Protein AF-A0A832I388-F1 (afdb_monomer_lite)

Foldseek 3Di:
DPDPVVVVVCVVCCLLVCALVNLLVVLLVCLQVLVLVSSLVSLVSSLVRCVVVVVVLSNLLSVLLNLVSCLVNCVPVVCNVVSLVVNLVSLVPHQWHFDSDPVRDIDGSVVVSVVSVVVVVVVVVVVD

Structure (mmCIF, N/CA/C/O backbone):
data_AF-A0A832I388-F1
#
_entry.id   AF-A0A832I388-F1
#
loop_
_atom_site.group_PDB
_atom_site.id
_atom_site.type_symbol
_atom_site.label_atom_id
_atom_site.label_alt_id
_atom_site.label_comp_id
_atom_site.label_asym_id
_atom_site.label_entity_id
_atom_site.label_seq_id
_atom_site.pdbx_PDB_ins_code
_atom_site.Cartn_x
_atom_site.Cartn_y
_atom_site.Cartn_z
_atom_site.occupancy
_atom_site.B_iso_or_equiv
_atom_site.auth_seq_id
_atom_site.auth_comp_id
_atom_site.auth_asym_id
_atom_site.auth_atom_id
_atom_site.pdbx_PDB_model_num
ATOM 1 N N . MET A 1 1 ? -29.468 -31.218 -3.318 1.00 46.25 1 MET A N 1
ATOM 2 C CA . MET A 1 1 ? -28.722 -30.443 -4.329 1.00 46.25 1 MET A CA 1
ATOM 3 C C . MET A 1 1 ? -28.674 -29.018 -3.819 1.00 46.25 1 MET A C 1
ATOM 5 O O . MET A 1 1 ? -29.722 -28.410 -3.702 1.00 46.25 1 MET A O 1
ATOM 9 N N . LEU A 1 2 ? -27.515 -28.552 -3.351 1.00 54.34 2 LEU A N 1
ATOM 10 C CA . LEU A 1 2 ? -27.351 -27.160 -2.925 1.00 54.34 2 LEU A CA 1
ATOM 11 C C . LEU A 1 2 ? -27.195 -26.323 -4.194 1.00 54.34 2 LEU A C 1
ATOM 13 O O . LEU A 1 2 ? -26.234 -26.507 -4.939 1.00 54.34 2 LEU A O 1
ATOM 17 N N . ASP A 1 3 ? -28.195 -25.493 -4.468 1.00 55.50 3 ASP A N 1
ATOM 18 C CA . ASP A 1 3 ? -28.338 -24.781 -5.730 1.00 55.50 3 ASP A CA 1
ATOM 19 C C . ASP A 1 3 ? -27.158 -23.843 -6.006 1.00 55.50 3 ASP A C 1
ATOM 21 O O . ASP A 1 3 ? -26.751 -23.030 -5.172 1.00 55.50 3 ASP A O 1
ATOM 25 N N . SER A 1 4 ? -26.636 -23.941 -7.230 1.00 63.97 4 SER A N 1
ATOM 26 C CA . SER A 1 4 ? -25.503 -23.168 -7.760 1.00 63.97 4 SER A CA 1
ATOM 27 C C . SER A 1 4 ? -25.695 -21.639 -7.640 1.00 63.97 4 SER A C 1
ATOM 29 O O . SER A 1 4 ? -24.740 -20.859 -7.558 1.00 63.97 4 SER A O 1
ATOM 31 N N . THR A 1 5 ? -26.946 -21.196 -7.527 1.00 65.69 5 THR A N 1
ATOM 32 C CA . THR A 1 5 ? -27.349 -19.810 -7.269 1.00 65.69 5 THR A CA 1
ATOM 33 C C . THR A 1 5 ? -27.003 -19.336 -5.860 1.00 65.69 5 THR A C 1
ATOM 35 O O . THR A 1 5 ? -26.515 -18.215 -5.718 1.00 65.69 5 THR A O 1
ATOM 38 N N . TRP A 1 6 ? -27.152 -20.175 -4.830 1.00 58.44 6 TRP A N 1
ATOM 39 C CA . TRP A 1 6 ? -26.725 -19.839 -3.467 1.00 58.44 6 TRP A CA 1
ATOM 40 C C . TRP A 1 6 ? -25.208 -19.755 -3.363 1.00 58.44 6 TRP A C 1
ATOM 42 O O . TRP A 1 6 ? -24.709 -18.856 -2.695 1.00 58.44 6 TRP A O 1
ATOM 52 N N . THR A 1 7 ? -24.461 -20.602 -4.079 1.00 60.66 7 THR A N 1
ATOM 53 C CA . THR A 1 7 ? -22.997 -20.474 -4.154 1.00 60.66 7 THR A CA 1
ATOM 54 C C . THR A 1 7 ? -22.550 -19.202 -4.872 1.00 60.66 7 THR A C 1
ATOM 56 O O . THR A 1 7 ? -21.578 -18.596 -4.437 1.00 60.66 7 THR A O 1
ATOM 59 N N . MET A 1 8 ? -23.259 -18.734 -5.908 1.00 56.34 8 MET A N 1
ATOM 60 C CA . MET A 1 8 ? -22.967 -17.444 -6.556 1.00 56.34 8 MET A CA 1
ATOM 61 C C . MET A 1 8 ? -23.343 -16.246 -5.679 1.00 56.34 8 MET A C 1
ATOM 63 O O . MET A 1 8 ? -22.595 -15.272 -5.626 1.00 56.34 8 MET A O 1
ATOM 67 N N . LEU A 1 9 ? -24.472 -16.314 -4.970 1.00 57.84 9 LEU A N 1
ATOM 68 C CA . LEU A 1 9 ? -24.879 -15.294 -4.003 1.00 57.84 9 LEU A CA 1
ATOM 69 C C . LEU A 1 9 ? -23.883 -15.223 -2.847 1.00 57.84 9 LEU A C 1
ATOM 71 O O . LEU A 1 9 ? -23.352 -14.155 -2.560 1.00 57.84 9 LEU A O 1
ATOM 75 N N . LEU A 1 10 ? -23.539 -16.361 -2.253 1.00 54.62 10 LEU A N 1
ATOM 76 C CA . LEU A 1 10 ? -22.505 -16.454 -1.234 1.00 54.62 10 LEU A CA 1
ATOM 77 C C . LEU A 1 10 ? -21.164 -15.970 -1.785 1.00 54.62 10 LEU A C 1
ATOM 79 O O . LEU A 1 10 ? -20.579 -15.094 -1.177 1.00 54.62 10 LEU A O 1
ATOM 83 N N . ALA A 1 11 ? -20.710 -16.379 -2.970 1.00 55.06 11 ALA A N 1
ATOM 84 C CA . ALA A 1 11 ? -19.481 -15.853 -3.581 1.00 55.06 11 ALA A CA 1
ATOM 85 C C . ALA A 1 11 ? -19.525 -14.338 -3.872 1.00 55.06 11 ALA A C 1
ATOM 87 O O . ALA A 1 11 ? -18.474 -13.704 -3.981 1.00 55.06 11 ALA A O 1
ATOM 88 N N . ARG A 1 12 ? -20.721 -13.744 -3.965 1.00 54.38 12 ARG A N 1
ATOM 89 C CA . ARG A 1 12 ? -20.950 -12.299 -4.108 1.00 54.38 12 ARG A CA 1
ATOM 90 C C . ARG A 1 12 ? -21.030 -11.565 -2.765 1.00 54.38 12 ARG A C 1
ATOM 92 O O . ARG A 1 12 ? -20.692 -10.386 -2.716 1.00 54.38 12 ARG A O 1
ATOM 99 N N . PHE A 1 13 ? -21.380 -12.262 -1.682 1.00 51.66 13 PHE A N 1
ATOM 100 C CA . PHE A 1 13 ? -21.411 -11.752 -0.304 1.00 51.66 13 PHE A CA 1
ATOM 101 C C . PHE A 1 13 ? -20.137 -12.075 0.511 1.00 51.66 13 PHE A C 1
ATOM 103 O O . PHE A 1 13 ? -19.756 -11.313 1.392 1.00 51.66 13 PHE A O 1
ATOM 110 N N . LEU A 1 14 ? -19.390 -13.124 0.167 1.00 48.91 14 LEU A N 1
ATOM 111 C CA . LEU A 1 14 ? -18.102 -13.510 0.751 1.00 48.91 14 LEU A CA 1
ATOM 112 C C . LEU A 1 14 ? -16.912 -12.578 0.438 1.00 48.91 14 LEU A C 1
ATOM 114 O O . LEU A 1 14 ? -15.955 -12.606 1.214 1.00 48.91 14 LEU A O 1
ATOM 118 N N . PRO A 1 15 ? -16.918 -11.679 -0.573 1.00 50.31 15 PRO A N 1
ATOM 119 C CA . PRO A 1 15 ? -15.928 -10.610 -0.646 1.00 50.31 15 PRO A CA 1
ATOM 120 C C . PRO A 1 15 ? -16.039 -9.659 0.550 1.00 50.31 15 PRO A C 1
ATOM 122 O O . PRO A 1 15 ? -15.052 -9.014 0.879 1.00 50.31 15 PRO A O 1
ATOM 125 N N . ALA A 1 16 ? -17.207 -9.590 1.205 1.00 49.38 16 ALA A N 1
ATOM 126 C CA . ALA A 1 16 ? -17.428 -8.793 2.409 1.00 49.38 16 ALA A CA 1
ATOM 127 C C . ALA A 1 16 ? -16.863 -9.448 3.687 1.00 49.38 16 ALA A C 1
ATOM 129 O O . ALA A 1 16 ? -16.726 -8.762 4.703 1.00 49.38 16 ALA A O 1
ATOM 130 N N . LEU A 1 17 ? -16.526 -10.747 3.632 1.00 51.75 17 LEU A N 1
ATOM 131 C CA . LEU A 1 17 ? -15.815 -11.487 4.686 1.00 51.75 17 LEU A CA 1
ATOM 132 C C . LEU A 1 17 ? -14.299 -11.534 4.460 1.00 51.75 17 LEU A C 1
ATOM 134 O O . LEU A 1 17 ? -13.545 -11.719 5.414 1.00 51.75 17 LEU A O 1
ATOM 138 N N . ALA A 1 18 ? -13.827 -11.315 3.229 1.00 58.22 18 ALA A N 1
ATOM 139 C CA . ALA A 1 18 ? -12.426 -11.002 2.984 1.00 58.22 18 ALA A CA 1
ATOM 140 C C . ALA A 1 18 ? -12.157 -9.592 3.532 1.00 58.22 18 ALA A C 1
ATOM 142 O O . ALA A 1 18 ? -12.297 -8.597 2.826 1.00 58.22 18 ALA A O 1
ATOM 143 N N . GLY A 1 19 ? -11.856 -9.502 4.828 1.00 79.06 19 GLY A N 1
ATOM 144 C CA . GLY A 1 19 ? -11.664 -8.227 5.511 1.00 79.06 19 GLY A CA 1
ATOM 145 C C . GLY A 1 19 ? -10.658 -7.335 4.780 1.00 79.06 19 GLY A C 1
ATOM 146 O O . GLY A 1 19 ? -9.700 -7.826 4.172 1.00 79.06 19 GLY A O 1
ATOM 147 N N . GLY A 1 20 ? -10.856 -6.015 4.874 1.00 87.62 20 GLY A N 1
ATOM 148 C CA . GLY A 1 20 ? -9.966 -5.012 4.275 1.00 87.62 20 GLY A CA 1
ATOM 149 C C . GLY A 1 20 ? -8.466 -5.312 4.448 1.00 87.62 20 GLY A C 1
ATOM 150 O O . GLY A 1 20 ? -7.749 -5.260 3.450 1.00 87.62 20 GLY A O 1
ATOM 151 N N . PRO A 1 21 ? -7.986 -5.741 5.638 1.00 89.69 21 PRO A N 1
ATOM 152 C CA . PRO A 1 21 ? -6.577 -6.087 5.845 1.00 89.69 21 PRO A CA 1
ATOM 153 C C . PRO A 1 21 ? -6.071 -7.260 4.996 1.00 89.69 21 PRO A C 1
ATOM 155 O O . PRO A 1 21 ? -4.952 -7.211 4.488 1.00 89.69 21 PRO A O 1
ATOM 158 N N . GLY A 1 22 ? -6.882 -8.306 4.811 1.00 90.06 22 GLY A N 1
ATOM 159 C CA . GLY A 1 22 ? -6.496 -9.481 4.024 1.00 90.06 22 GLY A CA 1
ATOM 160 C C . GLY A 1 22 ? -6.372 -9.149 2.538 1.00 90.06 22 GLY A C 1
ATOM 161 O O . GLY A 1 22 ? -5.369 -9.479 1.905 1.00 90.06 22 GLY A O 1
ATOM 162 N N . LEU A 1 23 ? -7.355 -8.419 2.004 1.00 94.31 23 LEU A N 1
ATOM 163 C CA . LEU A 1 23 ? -7.333 -7.930 0.623 1.00 94.31 23 LEU A CA 1
ATOM 164 C C . LEU A 1 23 ? -6.182 -6.943 0.389 1.00 94.31 23 LEU A C 1
ATOM 166 O O . LEU A 1 23 ? -5.505 -7.020 -0.634 1.00 94.31 23 LEU A O 1
ATOM 170 N N . HIS A 1 24 ? -5.913 -6.059 1.352 1.00 94.06 24 HIS A N 1
ATOM 171 C CA . HIS A 1 24 ? -4.804 -5.108 1.284 1.00 94.06 24 HIS A CA 1
ATOM 172 C C . HIS A 1 24 ? -3.453 -5.834 1.263 1.00 94.06 24 HIS A C 1
ATOM 174 O O . HIS A 1 24 ? -2.621 -5.554 0.400 1.00 94.06 24 HIS A O 1
ATOM 180 N N . ARG A 1 25 ? -3.244 -6.830 2.132 1.00 92.62 25 ARG A N 1
ATOM 181 C CA . ARG A 1 25 ? -2.013 -7.638 2.124 1.00 92.62 25 ARG A CA 1
ATOM 182 C C . ARG A 1 25 ? -1.853 -8.420 0.817 1.00 92.62 25 ARG A C 1
ATOM 184 O O . ARG A 1 25 ? -0.758 -8.458 0.263 1.00 92.62 25 ARG A O 1
ATOM 191 N N . ALA A 1 26 ? -2.932 -9.001 0.293 1.00 93.88 26 ALA A N 1
ATOM 192 C CA . ALA A 1 26 ? -2.908 -9.686 -0.997 1.00 93.88 26 ALA A CA 1
ATOM 193 C C . ALA A 1 26 ? -2.546 -8.733 -2.151 1.00 93.88 26 ALA A C 1
ATOM 195 O O . ALA A 1 26 ? -1.757 -9.106 -3.019 1.00 93.88 26 ALA A O 1
ATOM 196 N N . ALA A 1 27 ? -3.057 -7.496 -2.131 1.00 94.50 27 ALA A N 1
ATOM 197 C CA . ALA A 1 27 ? -2.714 -6.468 -3.112 1.00 94.50 27 ALA A CA 1
ATOM 198 C C . ALA A 1 27 ? -1.216 -6.130 -3.084 1.00 94.50 27 ALA A C 1
ATOM 200 O O . ALA A 1 27 ? -0.579 -6.093 -4.134 1.00 94.50 27 ALA A O 1
ATOM 201 N N . LEU A 1 28 ? -0.632 -5.963 -1.891 1.00 93.75 28 LEU A N 1
ATOM 202 C CA . LEU A 1 28 ? 0.807 -5.722 -1.725 1.00 93.75 28 LEU A CA 1
ATOM 203 C C . LEU A 1 28 ? 1.656 -6.877 -2.270 1.00 93.75 28 LEU A C 1
ATOM 205 O O . LEU A 1 28 ? 2.637 -6.645 -2.970 1.00 93.75 28 LEU A O 1
ATOM 209 N N . ILE A 1 29 ? 1.248 -8.121 -2.015 1.00 94.00 29 ILE A N 1
ATOM 210 C CA . ILE A 1 29 ? 1.921 -9.315 -2.548 1.00 94.00 29 ILE A CA 1
ATOM 211 C C . ILE A 1 29 ? 1.794 -9.399 -4.077 1.00 94.00 29 ILE A C 1
ATOM 213 O O . ILE A 1 29 ? 2.732 -9.799 -4.767 1.00 94.00 29 ILE A O 1
ATOM 217 N N . ALA A 1 30 ? 0.632 -9.062 -4.640 1.00 93.50 30 ALA A N 1
ATOM 218 C CA . ALA A 1 30 ? 0.455 -9.012 -6.088 1.00 93.50 30 ALA A CA 1
ATOM 219 C C . ALA A 1 30 ? 1.344 -7.926 -6.715 1.00 93.50 30 ALA A C 1
ATOM 221 O O . ALA A 1 30 ? 2.036 -8.209 -7.694 1.00 93.50 30 ALA A O 1
ATOM 222 N N . ALA A 1 31 ? 1.400 -6.739 -6.103 1.00 91.44 31 ALA A N 1
ATOM 223 C CA . ALA A 1 31 ? 2.253 -5.635 -6.527 1.00 91.44 31 ALA A CA 1
ATOM 224 C C . ALA A 1 31 ? 3.745 -5.998 -6.451 1.00 91.44 31 ALA A C 1
ATOM 226 O O . ALA A 1 31 ? 4.477 -5.778 -7.410 1.00 91.44 31 ALA A O 1
ATOM 227 N N . SER A 1 32 ? 4.204 -6.638 -5.369 1.00 90.06 32 SER A N 1
ATOM 228 C CA . SER A 1 32 ? 5.608 -7.056 -5.237 1.00 90.06 32 SER A CA 1
ATOM 229 C C . SER A 1 32 ? 6.022 -8.122 -6.259 1.00 90.06 32 SER A C 1
ATOM 231 O O . SER A 1 32 ? 7.208 -8.303 -6.508 1.00 90.06 32 SER A O 1
ATOM 233 N N . ARG A 1 33 ? 5.056 -8.840 -6.848 1.00 92.38 33 ARG A N 1
ATOM 234 C CA . ARG A 1 33 ? 5.261 -9.819 -7.932 1.00 92.38 33 ARG A CA 1
ATOM 235 C C . ARG A 1 33 ? 5.065 -9.222 -9.331 1.00 92.38 33 ARG A C 1
ATOM 237 O O . ARG A 1 33 ? 5.016 -9.974 -10.297 1.00 92.38 33 ARG A O 1
ATOM 244 N N . GLY A 1 34 ? 4.872 -7.908 -9.449 1.00 90.75 34 GLY A N 1
ATOM 245 C CA . GLY A 1 34 ? 4.622 -7.236 -10.727 1.00 90.75 34 GLY A CA 1
ATOM 246 C C . GLY A 1 34 ? 3.245 -7.512 -11.345 1.00 90.75 34 GLY A C 1
ATOM 247 O O . GLY A 1 34 ? 3.006 -7.181 -12.502 1.00 90.75 34 GLY A O 1
ATOM 248 N N . ARG A 1 35 ? 2.304 -8.109 -10.600 1.00 91.94 35 ARG A N 1
ATOM 249 C CA . ARG A 1 35 ? 0.942 -8.409 -11.079 1.00 91.94 35 ARG A CA 1
ATOM 250 C C . ARG A 1 35 ? 0.028 -7.199 -10.873 1.00 91.94 35 ARG A C 1
ATOM 252 O O . ARG A 1 35 ? -0.900 -7.231 -10.067 1.00 91.94 35 ARG A O 1
ATOM 259 N N . TRP A 1 36 ? 0.305 -6.111 -11.587 1.00 89.44 36 TRP A N 1
ATOM 260 C CA . TRP A 1 36 ? -0.281 -4.786 -11.335 1.00 89.44 36 TRP A CA 1
ATOM 261 C C . TRP A 1 36 ? -1.803 -4.729 -11.488 1.00 89.44 36 TRP A C 1
ATOM 263 O O . TRP A 1 36 ? -2.486 -4.199 -10.616 1.00 89.44 36 TRP A O 1
ATOM 273 N N . GLY A 1 37 ? -2.352 -5.333 -12.548 1.00 89.94 37 GLY A N 1
ATOM 274 C CA . GLY A 1 37 ? -3.803 -5.359 -12.765 1.00 89.94 37 GLY A CA 1
ATOM 275 C C . GLY A 1 37 ? -4.562 -6.150 -11.691 1.00 89.94 37 GLY A C 1
ATOM 276 O O . GLY A 1 37 ? -5.679 -5.794 -11.325 1.00 89.94 37 GLY A O 1
ATOM 277 N N . GLU A 1 38 ? -3.951 -7.205 -11.146 1.00 92.69 38 GLU A N 1
ATOM 278 C CA . GLU A 1 38 ? -4.501 -7.947 -10.004 1.00 92.69 38 GLU A CA 1
ATOM 279 C C . GLU A 1 38 ? -4.401 -7.120 -8.718 1.00 92.69 38 GLU A C 1
ATOM 281 O O . GLU A 1 38 ? -5.372 -7.031 -7.966 1.00 92.69 38 GLU A O 1
ATOM 286 N N . ALA A 1 39 ? -3.254 -6.472 -8.493 1.00 93.88 39 ALA A N 1
ATOM 287 C CA . ALA A 1 39 ? -3.027 -5.617 -7.336 1.00 93.88 39 ALA A CA 1
ATOM 288 C C . ALA A 1 39 ? -4.043 -4.469 -7.261 1.00 93.88 39 ALA A C 1
ATOM 290 O O . ALA A 1 39 ? -4.627 -4.253 -6.203 1.00 93.88 39 ALA A O 1
ATOM 291 N N . ASP A 1 40 ? -4.312 -3.781 -8.373 1.00 92.81 40 ASP A N 1
ATOM 292 C CA . ASP A 1 40 ? -5.250 -2.654 -8.410 1.00 92.81 40 ASP A CA 1
ATOM 293 C C . ASP A 1 40 ? -6.689 -3.085 -8.075 1.00 92.81 40 ASP A C 1
ATOM 295 O O . ASP A 1 40 ? -7.346 -2.499 -7.211 1.00 92.81 40 ASP A O 1
ATOM 299 N N . ARG A 1 41 ? -7.146 -4.211 -8.643 1.00 94.62 41 ARG A N 1
ATOM 300 C CA . ARG A 1 41 ? -8.453 -4.800 -8.298 1.00 94.62 41 ARG A CA 1
ATOM 301 C C . ARG A 1 41 ? -8.544 -5.165 -6.815 1.00 94.62 41 ARG A C 1
ATOM 303 O O . ARG A 1 41 ? -9.590 -4.966 -6.194 1.00 94.62 41 ARG A O 1
ATOM 310 N N . LEU A 1 42 ? -7.476 -5.717 -6.238 1.00 95.31 42 LEU A N 1
ATOM 311 C CA . LEU A 1 42 ? -7.427 -6.060 -4.814 1.00 95.31 42 LEU A CA 1
ATOM 312 C C . LEU A 1 42 ? -7.410 -4.806 -3.927 1.00 95.31 42 LEU A C 1
ATOM 314 O O . LEU A 1 42 ? -8.112 -4.783 -2.913 1.00 95.31 42 LEU A O 1
ATOM 318 N N . PHE A 1 43 ? -6.690 -3.751 -4.325 1.00 95.12 43 PHE A N 1
ATOM 319 C CA . PHE A 1 43 ? -6.695 -2.461 -3.634 1.00 95.12 43 PHE A CA 1
ATOM 320 C C . PHE A 1 43 ? -8.090 -1.834 -3.607 1.00 95.12 43 PHE A C 1
ATOM 322 O O . PHE A 1 43 ? -8.535 -1.419 -2.538 1.00 95.12 43 PHE A O 1
ATOM 329 N N . GLU A 1 44 ? -8.825 -1.817 -4.721 1.00 95.88 44 GLU A N 1
ATOM 330 C CA . GLU A 1 44 ? -10.181 -1.249 -4.730 1.00 95.88 44 GLU A CA 1
ATOM 331 C C . GLU A 1 44 ? -11.167 -2.052 -3.877 1.00 95.88 44 GLU A C 1
ATOM 333 O O . GLU A 1 44 ? -11.988 -1.471 -3.158 1.00 95.88 44 GLU A O 1
ATOM 338 N N . ARG A 1 45 ? -11.056 -3.387 -3.874 1.00 94.56 45 ARG A N 1
ATOM 339 C CA . ARG A 1 45 ? -11.869 -4.237 -2.989 1.00 94.56 45 ARG A CA 1
ATOM 340 C C . ARG A 1 45 ? -11.561 -3.970 -1.515 1.00 94.56 45 ARG A C 1
ATOM 342 O O . ARG A 1 45 ? -12.485 -3.816 -0.718 1.00 94.56 45 ARG A O 1
ATOM 349 N N . ALA A 1 46 ? -10.283 -3.861 -1.153 1.00 94.19 46 ALA A N 1
ATOM 350 C CA . ALA A 1 46 ? -9.872 -3.506 0.203 1.00 94.19 46 ALA A CA 1
ATOM 351 C C . ALA A 1 46 ? -10.331 -2.089 0.595 1.00 94.19 46 ALA A C 1
ATOM 353 O O . ALA A 1 46 ? -10.802 -1.882 1.712 1.00 94.19 46 ALA A O 1
ATOM 354 N N . ALA A 1 47 ? -10.275 -1.125 -0.327 1.00 95.38 47 ALA A N 1
ATOM 355 C CA . ALA A 1 47 ? -10.764 0.231 -0.100 1.00 95.38 47 ALA A CA 1
ATOM 356 C C . ALA A 1 47 ? -12.280 0.268 0.138 1.00 95.38 47 ALA A C 1
ATOM 358 O O . ALA A 1 47 ? -12.753 1.005 1.002 1.00 95.38 47 ALA A O 1
ATOM 359 N N . ALA A 1 48 ? -13.054 -0.526 -0.608 1.00 93.81 48 ALA A N 1
ATOM 360 C CA . ALA A 1 48 ? -14.487 -0.682 -0.374 1.00 93.81 48 ALA A CA 1
ATOM 361 C C . ALA A 1 48 ? -14.775 -1.258 1.023 1.00 93.81 48 ALA A C 1
ATOM 363 O O . ALA A 1 48 ? -15.614 -0.707 1.735 1.00 93.81 48 ALA A O 1
ATOM 364 N N . ALA A 1 49 ? -14.030 -2.285 1.446 1.00 91.31 49 ALA A N 1
ATOM 365 C CA . ALA A 1 49 ? -14.153 -2.857 2.785 1.00 91.31 49 ALA A CA 1
ATOM 366 C C . ALA A 1 49 ? -13.806 -1.837 3.885 1.00 91.31 49 ALA A C 1
ATOM 368 O O . ALA A 1 49 ? -14.596 -1.639 4.802 1.00 91.31 49 ALA A O 1
ATOM 369 N N . TYR A 1 50 ? -12.688 -1.109 3.767 1.00 92.75 50 TYR A N 1
ATOM 370 C CA . TYR A 1 50 ? -12.328 -0.081 4.750 1.00 92.75 50 TYR A CA 1
ATOM 371 C C . TYR A 1 50 ? -13.323 1.079 4.812 1.00 92.75 50 TYR A C 1
ATOM 373 O O . TYR A 1 50 ? -13.549 1.603 5.898 1.00 92.75 50 TYR A O 1
ATOM 381 N N . ARG A 1 51 ? -13.937 1.476 3.687 1.00 93.88 51 ARG A N 1
ATOM 382 C CA . ARG A 1 51 ? -15.010 2.486 3.686 1.00 93.88 51 ARG A CA 1
ATOM 383 C C . ARG A 1 51 ? -16.255 1.987 4.409 1.00 93.88 51 ARG A C 1
ATOM 385 O O . ARG A 1 51 ? -16.781 2.711 5.245 1.00 93.88 51 ARG A O 1
ATOM 392 N N . ARG A 1 52 ? -16.695 0.760 4.113 1.00 90.25 52 ARG A N 1
ATOM 393 C CA . ARG A 1 52 ? -17.831 0.123 4.796 1.00 90.25 52 ARG A CA 1
ATOM 394 C C . ARG A 1 52 ? -17.595 0.042 6.306 1.00 90.25 52 ARG A C 1
ATOM 396 O O . ARG A 1 52 ? -18.495 0.339 7.077 1.00 90.25 52 ARG A O 1
ATOM 403 N N . ASP A 1 53 ? -16.374 -0.304 6.703 1.00 90.19 53 ASP A N 1
ATOM 404 C CA . ASP A 1 53 ? -15.987 -0.503 8.104 1.00 90.19 53 ASP A CA 1
ATOM 405 C C . ASP A 1 53 ? -15.491 0.795 8.779 1.00 90.19 53 ASP A C 1
ATOM 407 O O . ASP A 1 53 ? -14.951 0.744 9.883 1.00 90.19 53 ASP A O 1
ATOM 411 N N . LEU A 1 54 ? -15.613 1.951 8.107 1.00 90.75 54 LEU A N 1
ATOM 412 C CA . LEU A 1 54 ? -15.174 3.278 8.572 1.00 90.75 54 LEU A CA 1
ATOM 413 C C . LEU A 1 54 ? -13.714 3.329 9.071 1.00 90.75 54 LEU A C 1
ATOM 415 O O . LEU A 1 54 ? -13.344 4.121 9.938 1.00 90.75 54 LEU A O 1
ATOM 419 N N . ARG A 1 55 ? -12.835 2.506 8.490 1.00 91.94 55 ARG A N 1
ATOM 420 C CA . ARG A 1 55 ? -11.413 2.414 8.851 1.00 91.94 55 ARG A CA 1
ATOM 421 C C . ARG A 1 55 ? -10.576 3.440 8.089 1.00 91.94 55 ARG A C 1
ATOM 423 O O . ARG A 1 55 ? -9.833 3.093 7.171 1.00 91.94 55 ARG A O 1
ATOM 430 N N . VAL A 1 56 ? -10.693 4.706 8.485 1.00 92.44 56 VAL A N 1
ATOM 431 C CA . VAL A 1 56 ? -10.084 5.860 7.794 1.00 92.44 56 VAL A CA 1
ATOM 432 C C . VAL A 1 56 ? -8.562 5.743 7.665 1.00 92.44 56 VAL A C 1
ATOM 434 O O . VAL A 1 56 ? -8.030 5.888 6.566 1.00 92.44 56 VAL A O 1
ATOM 437 N N . GLU A 1 57 ? -7.854 5.425 8.750 1.00 92.06 57 GLU A N 1
ATOM 438 C CA . GLU A 1 57 ? -6.387 5.299 8.725 1.00 92.06 57 GLU A CA 1
ATOM 439 C C . GLU A 1 57 ? -5.921 4.165 7.805 1.00 92.06 57 GLU A C 1
ATOM 441 O O . GLU A 1 57 ? -5.001 4.331 7.005 1.00 92.06 57 GLU A O 1
ATOM 446 N N . ALA A 1 58 ? -6.603 3.019 7.860 1.00 91.31 58 ALA A N 1
ATOM 447 C CA . ALA A 1 58 ? -6.279 1.873 7.019 1.00 91.31 58 ALA A CA 1
ATOM 448 C C . ALA A 1 58 ? -6.515 2.185 5.532 1.00 91.31 58 ALA A C 1
ATOM 450 O O . ALA A 1 58 ? -5.699 1.827 4.680 1.00 91.31 58 ALA A O 1
ATOM 451 N N . LEU A 1 59 ? -7.589 2.919 5.224 1.00 94.75 59 LEU A N 1
ATOM 452 C CA . LEU A 1 59 ? -7.858 3.419 3.881 1.00 94.75 59 LEU A CA 1
ATOM 453 C C . LEU A 1 59 ? -6.782 4.408 3.411 1.00 94.75 59 LEU A C 1
ATOM 455 O O . LEU A 1 59 ? -6.338 4.312 2.267 1.00 94.75 59 LEU A O 1
ATOM 459 N N . ALA A 1 60 ? -6.328 5.323 4.270 1.00 94.19 60 ALA A N 1
ATOM 460 C CA . ALA A 1 60 ? -5.264 6.271 3.939 1.00 94.19 60 ALA A CA 1
ATOM 461 C C . ALA A 1 60 ? -3.940 5.550 3.622 1.00 94.19 60 ALA A C 1
ATOM 463 O O . ALA A 1 60 ? -3.338 5.792 2.571 1.00 94.19 60 ALA A O 1
ATOM 464 N N . CYS A 1 61 ? -3.543 4.588 4.461 1.00 94.6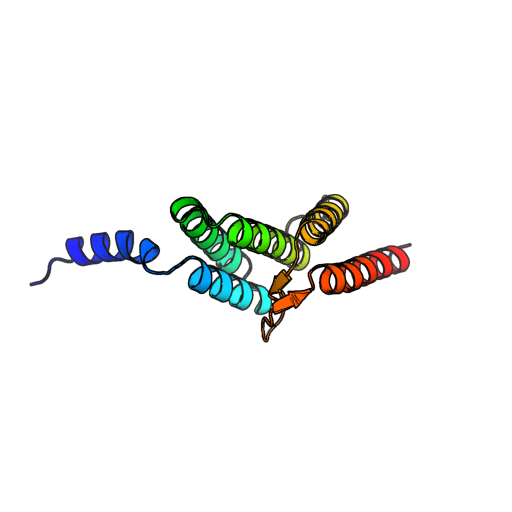9 61 CYS A N 1
ATOM 465 C CA . CYS A 1 61 ? -2.388 3.723 4.217 1.00 94.69 61 CYS A CA 1
ATOM 466 C C . CYS A 1 61 ? -2.519 2.944 2.903 1.00 94.69 61 CYS A C 1
ATOM 468 O O . CYS A 1 61 ? -1.572 2.863 2.123 1.00 94.69 61 CYS A O 1
ATOM 470 N N . LEU A 1 62 ? -3.689 2.365 2.627 1.00 96.12 62 LEU A N 1
ATOM 471 C CA . LEU A 1 62 ? -3.943 1.652 1.376 1.00 96.12 62 LEU A CA 1
ATOM 472 C C . LEU A 1 62 ? -3.763 2.557 0.158 1.00 96.12 62 LEU A C 1
ATOM 474 O O . LEU A 1 62 ? -3.118 2.175 -0.815 1.00 96.12 62 LEU A O 1
ATOM 478 N N . ARG A 1 63 ? -4.308 3.770 0.215 1.00 95.44 63 ARG A N 1
ATOM 479 C CA . ARG A 1 63 ? -4.255 4.722 -0.894 1.00 95.44 63 ARG A CA 1
ATOM 480 C C . ARG A 1 63 ? -2.836 5.242 -1.145 1.00 95.44 63 ARG A C 1
ATOM 482 O O . ARG A 1 63 ? -2.515 5.562 -2.287 1.00 95.44 63 ARG A O 1
ATOM 489 N N . ALA A 1 64 ? -1.976 5.293 -0.129 1.00 94.62 64 ALA A N 1
ATOM 490 C CA . ALA A 1 64 ? -0.545 5.527 -0.320 1.00 94.62 64 ALA A CA 1
ATOM 491 C C . ALA A 1 64 ? 0.122 4.351 -1.063 1.00 94.62 64 ALA A C 1
ATOM 493 O O . ALA A 1 64 ? 0.807 4.567 -2.060 1.00 94.62 64 ALA A O 1
ATOM 494 N N . HIS A 1 65 ? -0.149 3.106 -0.655 1.00 95.12 65 HIS A N 1
ATOM 495 C CA . HIS A 1 65 ? 0.392 1.912 -1.318 1.00 95.12 65 HIS A CA 1
ATOM 496 C C . HIS A 1 65 ? -0.026 1.777 -2.782 1.00 95.12 65 HIS A C 1
ATOM 498 O O . HIS A 1 65 ? 0.799 1.433 -3.624 1.00 95.12 65 HIS A O 1
ATOM 504 N N . GLN A 1 66 ? -1.290 2.060 -3.095 1.00 93.62 66 GLN A N 1
ATOM 505 C CA . GLN A 1 66 ? -1.795 1.969 -4.463 1.00 93.62 66 GLN A CA 1
ATOM 506 C C . GLN A 1 66 ? -1.084 2.963 -5.395 1.00 93.62 66 GLN A C 1
ATOM 508 O O . GLN A 1 66 ? -0.738 2.609 -6.519 1.00 93.62 66 GLN A O 1
ATOM 513 N N . LEU A 1 67 ? -0.785 4.177 -4.915 1.00 91.56 67 LEU A N 1
ATOM 514 C CA . LEU A 1 67 ? 0.013 5.145 -5.674 1.00 91.56 67 LEU A CA 1
ATOM 515 C C . LEU A 1 67 ? 1.456 4.674 -5.879 1.00 91.56 67 LEU A C 1
ATOM 517 O O . LEU A 1 67 ? 1.966 4.751 -6.994 1.00 91.56 67 LEU A O 1
ATOM 521 N N . MET A 1 68 ? 2.098 4.151 -4.830 1.00 91.19 68 MET A N 1
ATOM 522 C CA . MET A 1 68 ? 3.456 3.606 -4.938 1.00 91.19 68 MET A CA 1
ATOM 523 C C . MET A 1 68 ? 3.522 2.452 -5.944 1.00 91.19 68 MET A C 1
ATOM 525 O O . MET A 1 68 ? 4.456 2.383 -6.739 1.00 91.19 68 MET A O 1
ATOM 529 N N . ALA A 1 69 ? 2.532 1.556 -5.929 1.00 90.56 69 ALA A N 1
ATOM 530 C CA . ALA A 1 69 ? 2.434 0.459 -6.886 1.00 90.56 69 ALA A CA 1
ATOM 531 C C . ALA A 1 69 ? 2.220 0.972 -8.320 1.00 90.56 69 ALA A C 1
ATOM 533 O O . ALA A 1 69 ? 2.860 0.476 -9.243 1.00 90.56 69 ALA A O 1
ATOM 534 N N . GLY A 1 70 ? 1.380 1.998 -8.502 1.00 87.56 70 GLY A N 1
ATOM 535 C CA . GLY A 1 70 ? 1.157 2.638 -9.801 1.00 87.56 70 GL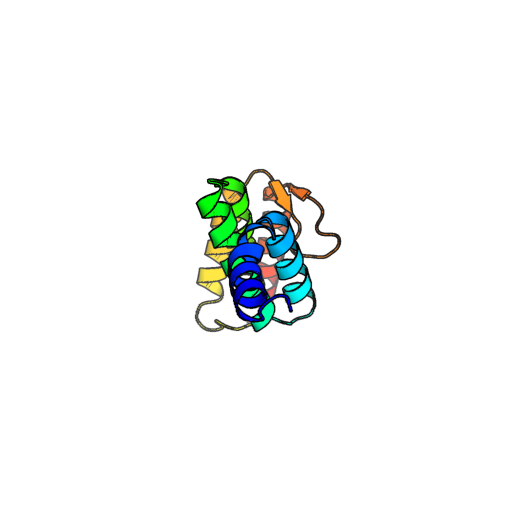Y A CA 1
ATOM 536 C C . GLY A 1 70 ? 2.431 3.236 -10.405 1.00 87.56 70 GLY A C 1
ATOM 537 O O . GLY A 1 70 ? 2.699 3.016 -11.584 1.00 87.56 70 GLY A O 1
ATOM 538 N N . LEU A 1 71 ? 3.245 3.911 -9.586 1.00 86.94 71 LEU A N 1
ATOM 539 C CA . LEU A 1 71 ? 4.553 4.438 -9.995 1.00 86.94 71 LEU A CA 1
ATOM 540 C C . LEU A 1 71 ? 5.537 3.323 -10.369 1.00 86.94 71 LEU A C 1
ATOM 542 O O . LEU A 1 71 ? 6.208 3.409 -11.388 1.00 86.94 71 LEU A O 1
ATOM 546 N N . ARG A 1 72 ? 5.585 2.232 -9.593 1.00 85.06 72 ARG A N 1
ATOM 547 C CA . ARG A 1 72 ? 6.447 1.073 -9.899 1.00 85.06 72 ARG A CA 1
ATOM 548 C C . ARG A 1 72 ? 6.040 0.338 -11.181 1.00 85.06 72 ARG A C 1
ATOM 550 O O . ARG A 1 72 ? 6.896 -0.241 -11.838 1.00 85.06 72 ARG A O 1
ATOM 557 N N . CYS A 1 73 ? 4.755 0.352 -11.530 1.00 82.81 73 CYS A N 1
ATOM 558 C CA . C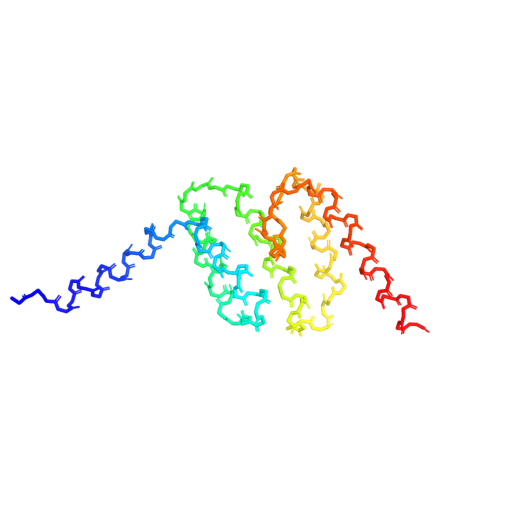YS A 1 73 ? 4.241 -0.225 -12.773 1.00 82.81 73 CYS A CA 1
ATOM 559 C C . CYS A 1 73 ? 4.614 0.605 -14.016 1.00 82.81 73 CYS A C 1
ATOM 561 O O . CYS A 1 73 ? 4.507 0.093 -15.128 1.00 82.81 73 CYS A O 1
ATOM 563 N N . GLY A 1 74 ? 4.976 1.886 -13.860 1.00 74.38 74 GLY A N 1
ATOM 564 C CA . GLY A 1 74 ? 5.105 2.811 -14.992 1.00 74.38 74 GLY A CA 1
ATOM 565 C C . GLY A 1 74 ? 3.773 3.065 -15.708 1.00 74.38 74 GLY A C 1
ATOM 566 O O . GLY A 1 74 ? 3.750 3.483 -16.856 1.00 74.38 74 GLY A O 1
ATOM 567 N N . ALA A 1 75 ? 2.629 2.810 -15.064 1.00 62.00 75 ALA A N 1
ATOM 568 C CA . ALA A 1 75 ? 1.317 2.958 -15.703 1.00 62.00 75 ALA A CA 1
ATOM 569 C C . ALA A 1 75 ? 0.941 4.426 -15.999 1.00 62.00 75 ALA A C 1
ATOM 571 O O . ALA A 1 75 ? -0.129 4.682 -16.552 1.00 62.00 75 ALA A O 1
ATOM 572 N N . ARG A 1 76 ? 1.761 5.395 -15.559 1.00 57.09 76 ARG A N 1
ATOM 573 C CA . ARG A 1 76 ? 1.467 6.835 -15.594 1.00 57.09 76 ARG A CA 1
ATOM 574 C C . ARG A 1 76 ? 2.711 7.703 -15.851 1.00 57.09 76 ARG A C 1
ATOM 576 O O . ARG A 1 76 ? 2.815 8.765 -15.245 1.00 57.09 76 ARG A O 1
ATOM 583 N N . CYS A 1 77 ? 3.588 7.280 -16.768 1.00 54.53 77 CYS A N 1
ATOM 584 C CA . CYS A 1 77 ? 4.888 7.905 -17.072 1.00 54.53 77 CYS A CA 1
ATOM 585 C C . CYS A 1 77 ? 4.870 9.448 -17.148 1.00 54.53 77 CYS A C 1
ATOM 587 O O . CYS A 1 77 ? 5.763 10.104 -16.620 1.00 54.53 77 CYS A O 1
ATOM 589 N N . ASP A 1 78 ? 3.829 10.048 -17.734 1.00 57.66 78 ASP A N 1
ATOM 590 C CA . ASP A 1 78 ? 3.733 11.509 -17.903 1.00 57.66 78 ASP A CA 1
ATOM 591 C C . ASP A 1 78 ? 3.378 12.262 -16.601 1.00 57.66 78 ASP A C 1
ATOM 593 O O . ASP A 1 78 ? 3.553 13.475 -16.496 1.00 57.66 78 ASP A O 1
ATOM 597 N N . ALA A 1 79 ? 2.883 11.552 -15.583 1.00 62.06 79 ALA A N 1
ATOM 598 C CA . ALA A 1 79 ? 2.438 12.095 -14.299 1.00 62.06 79 ALA A CA 1
ATOM 599 C C . ALA A 1 79 ? 3.326 11.667 -13.117 1.00 62.06 79 ALA A C 1
ATOM 601 O O . ALA A 1 79 ? 2.980 11.939 -11.962 1.00 62.06 79 ALA A O 1
ATOM 602 N N . ASP A 1 80 ? 4.466 11.021 -13.375 1.00 73.00 80 ASP A N 1
ATOM 603 C CA . ASP A 1 80 ? 5.296 10.400 -12.338 1.00 73.00 80 ASP A CA 1
ATOM 604 C C . ASP A 1 80 ? 5.756 11.400 -11.265 1.00 73.00 80 ASP A C 1
ATOM 606 O O . ASP A 1 80 ? 5.708 11.098 -10.071 1.00 73.00 80 ASP A O 1
ATOM 610 N N . GLY A 1 81 ? 6.104 12.634 -11.650 1.00 78.81 81 GLY A N 1
ATOM 611 C CA . GLY A 1 81 ? 6.491 13.686 -10.701 1.00 78.81 81 GLY A CA 1
ATOM 612 C C . GLY A 1 81 ? 5.353 14.127 -9.770 1.00 78.81 81 GLY A C 1
ATOM 613 O O . GLY A 1 81 ? 5.546 14.251 -8.558 1.00 78.81 81 GLY A O 1
ATOM 614 N N . ALA A 1 82 ? 4.147 14.317 -10.312 1.00 84.50 82 ALA A N 1
ATOM 615 C CA . ALA A 1 82 ? 2.975 14.710 -9.530 1.00 84.50 82 ALA A CA 1
ATOM 616 C C . ALA A 1 82 ? 2.507 13.577 -8.602 1.00 84.50 82 ALA A C 1
ATOM 618 O O . ALA A 1 82 ? 2.142 13.816 -7.450 1.00 84.50 82 ALA A O 1
ATOM 619 N N . LEU A 1 83 ? 2.563 12.332 -9.078 1.00 82.56 83 LEU A N 1
ATOM 620 C CA . LEU A 1 83 ? 2.232 11.152 -8.283 1.00 82.56 83 LEU A CA 1
ATOM 621 C C . LEU A 1 83 ? 3.261 10.906 -7.178 1.00 82.56 83 LEU A C 1
ATOM 623 O O . LEU A 1 83 ? 2.870 10.564 -6.063 1.00 82.56 83 LEU A O 1
ATOM 627 N N . ALA A 1 84 ? 4.553 11.113 -7.449 1.00 85.88 84 ALA A N 1
ATOM 628 C CA . ALA A 1 84 ? 5.599 11.004 -6.437 1.00 85.88 84 ALA A CA 1
ATOM 629 C C . ALA A 1 84 ? 5.389 12.025 -5.311 1.00 85.88 84 ALA A C 1
ATOM 631 O O . ALA A 1 84 ? 5.450 11.653 -4.139 1.00 85.88 84 ALA A O 1
ATOM 632 N N . LEU A 1 85 ? 5.053 13.274 -5.654 1.00 88.88 85 LEU A N 1
ATOM 633 C CA . LEU A 1 85 ? 4.711 14.305 -4.672 1.00 88.88 85 LEU A CA 1
ATOM 634 C C . LEU A 1 85 ? 3.456 13.940 -3.865 1.00 88.88 85 LEU A C 1
ATOM 636 O O . LEU A 1 85 ? 3.398 14.176 -2.660 1.00 88.88 85 LEU A O 1
ATOM 640 N N . GLU A 1 86 ? 2.443 13.348 -4.497 1.00 91.88 86 GLU A N 1
ATOM 641 C CA . GLU A 1 86 ? 1.242 12.894 -3.790 1.00 91.88 86 GLU A CA 1
ATOM 642 C C . GLU A 1 86 ? 1.546 11.736 -2.822 1.00 91.88 86 GLU A C 1
ATOM 644 O O . GLU A 1 86 ? 1.000 11.701 -1.715 1.00 91.88 86 GLU A O 1
ATOM 649 N N . VAL A 1 87 ? 2.454 10.819 -3.180 1.00 91.56 87 VAL A N 1
ATOM 650 C CA . VAL A 1 87 ? 2.953 9.798 -2.243 1.00 91.56 87 VAL A CA 1
ATOM 651 C C . VAL A 1 87 ? 3.621 10.462 -1.040 1.00 91.56 87 VAL A C 1
ATOM 653 O O . VAL A 1 87 ? 3.293 10.113 0.096 1.00 91.56 87 VAL A O 1
ATOM 656 N N . GLU A 1 88 ? 4.494 11.447 -1.265 1.00 92.50 88 GLU A N 1
ATOM 657 C CA . GLU A 1 88 ? 5.167 12.175 -0.185 1.00 92.50 88 GLU A CA 1
ATOM 658 C C . GLU A 1 88 ? 4.167 12.871 0.747 1.00 92.50 88 GLU A C 1
ATOM 660 O O . GLU A 1 88 ? 4.218 12.696 1.966 1.00 92.50 88 GLU A O 1
ATOM 665 N N . ARG A 1 89 ? 3.191 13.590 0.177 1.00 93.50 89 ARG A N 1
ATOM 666 C CA . ARG A 1 89 ? 2.126 14.274 0.929 1.00 93.50 89 ARG A CA 1
ATOM 667 C C . ARG A 1 89 ? 1.301 13.318 1.780 1.00 93.50 89 ARG A C 1
ATOM 669 O O . ARG A 1 89 ? 0.915 13.678 2.892 1.00 93.50 89 ARG A O 1
ATOM 676 N N . ARG A 1 90 ? 1.005 12.118 1.275 1.00 94.06 90 ARG A N 1
ATOM 677 C CA . ARG A 1 90 ? 0.258 11.104 2.032 1.00 94.06 90 ARG A CA 1
ATOM 678 C C . ARG A 1 90 ? 1.095 10.514 3.149 1.00 94.06 90 ARG A C 1
ATOM 680 O O . ARG A 1 90 ? 0.606 10.433 4.269 1.00 94.06 90 ARG A O 1
ATOM 687 N N . LEU A 1 91 ? 2.346 10.156 2.873 1.00 93.56 91 LEU A N 1
ATOM 688 C CA . LEU A 1 91 ? 3.249 9.629 3.894 1.00 93.56 91 LEU A CA 1
ATOM 689 C C . LEU A 1 91 ? 3.493 10.633 5.024 1.00 93.56 91 LEU A C 1
ATOM 691 O O . LEU A 1 91 ? 3.478 10.237 6.184 1.00 93.56 91 LEU A O 1
ATOM 695 N N . ALA A 1 92 ? 3.629 11.924 4.708 1.00 93.44 92 ALA A N 1
ATOM 696 C CA . ALA A 1 92 ? 3.807 12.985 5.700 1.00 93.44 92 ALA A CA 1
ATOM 697 C C . ALA A 1 92 ? 2.620 13.141 6.672 1.00 93.44 92 ALA A C 1
ATOM 699 O O . ALA A 1 92 ? 2.782 13.705 7.750 1.00 93.44 92 ALA A O 1
ATOM 700 N N . ARG A 1 93 ? 1.427 12.656 6.303 1.00 94.25 93 ARG A N 1
ATOM 701 C CA . ARG A 1 93 ? 0.218 12.699 7.144 1.00 94.25 93 ARG A CA 1
ATOM 702 C C . ARG A 1 93 ? 0.000 11.426 7.961 1.00 94.25 93 ARG A C 1
ATOM 704 O O . ARG A 1 93 ? -0.893 11.401 8.801 1.00 94.25 93 ARG A O 1
ATOM 711 N N . LEU A 1 94 ? 0.758 10.365 7.694 1.00 93.56 94 LEU A N 1
ATOM 712 C CA . LEU A 1 94 ? 0.621 9.085 8.381 1.00 93.56 94 LEU A CA 1
ATOM 713 C C . LEU A 1 94 ? 1.606 9.011 9.550 1.00 93.56 94 LEU A C 1
ATOM 715 O O . LEU A 1 94 ? 2.735 9.479 9.450 1.00 93.56 94 LEU A O 1
ATOM 719 N N . GLY A 1 95 ? 1.196 8.385 10.655 1.00 92.81 95 GLY A N 1
ATOM 720 C CA . GLY A 1 95 ? 2.120 8.031 11.737 1.00 92.81 95 GLY A CA 1
ATOM 721 C C . GLY A 1 95 ? 2.899 6.761 11.395 1.00 92.81 95 GLY A C 1
ATOM 722 O O . GLY A 1 95 ? 4.124 6.761 11.285 1.00 92.81 95 GLY A O 1
ATOM 723 N N . ARG A 1 96 ? 2.166 5.669 11.149 1.00 92.25 96 ARG A N 1
ATOM 724 C CA . ARG A 1 96 ? 2.721 4.345 10.840 1.00 92.25 96 ARG A CA 1
ATOM 725 C C . ARG A 1 96 ? 2.096 3.763 9.583 1.00 92.25 96 ARG A C 1
ATOM 727 O O . ARG A 1 96 ? 0.926 4.000 9.295 1.00 92.25 96 ARG A O 1
ATOM 734 N N . ILE A 1 97 ? 2.877 2.981 8.850 1.00 94.12 97 ILE A N 1
ATOM 735 C CA . ILE A 1 97 ? 2.445 2.325 7.616 1.00 94.12 97 ILE A CA 1
ATOM 736 C C . ILE A 1 97 ? 3.179 0.992 7.464 1.00 94.12 97 ILE A C 1
ATOM 738 O O . ILE A 1 97 ? 4.332 0.857 7.873 1.00 94.12 97 ILE A O 1
ATOM 742 N N . ALA A 1 98 ? 2.516 -0.013 6.893 1.00 89.56 98 ALA A N 1
ATOM 743 C CA . ALA A 1 98 ? 3.209 -1.220 6.460 1.00 89.56 98 ALA A CA 1
ATOM 744 C C . ALA A 1 98 ? 4.224 -0.869 5.362 1.00 89.56 98 ALA A C 1
ATOM 746 O O . ALA A 1 98 ? 3.953 -0.031 4.509 1.00 89.56 98 ALA A O 1
ATOM 747 N N . SER A 1 99 ? 5.391 -1.502 5.366 1.00 88.56 99 SER A N 1
ATOM 748 C CA . SER A 1 99 ? 6.315 -1.406 4.241 1.00 88.56 99 SER A CA 1
ATOM 749 C C . SER A 1 99 ? 5.610 -1.898 2.967 1.00 88.56 99 SER A C 1
ATOM 751 O O . SER A 1 99 ? 4.935 -2.930 3.026 1.00 88.56 99 SER A O 1
ATOM 753 N N . PRO A 1 100 ? 5.771 -1.224 1.810 1.00 85.75 100 PRO A N 1
ATOM 754 C CA . PRO A 1 100 ? 5.273 -1.725 0.527 1.00 85.75 100 PRO A CA 1
ATOM 755 C C . PRO A 1 100 ? 6.012 -2.990 0.064 1.00 85.75 100 PRO A C 1
ATOM 757 O O . PRO A 1 100 ? 5.574 -3.651 -0.876 1.00 85.75 100 PRO A O 1
ATOM 760 N N . GLU A 1 101 ? 7.137 -3.316 0.702 1.00 85.06 101 GLU A N 1
ATOM 761 C CA . GLU A 1 101 ? 7.993 -4.449 0.371 1.00 85.06 101 GLU A CA 1
ATOM 762 C C . GLU A 1 101 ? 7.870 -5.555 1.425 1.00 85.06 101 GLU A C 1
ATOM 764 O O . GLU A 1 101 ? 7.750 -5.247 2.621 1.00 85.06 101 GLU A O 1
ATOM 769 N N . PRO A 1 102 ? 7.931 -6.839 1.015 1.00 82.75 102 PRO A N 1
ATOM 770 C CA . PRO A 1 102 ? 8.056 -7.950 1.951 1.00 82.75 102 PRO A CA 1
ATOM 771 C C . PRO A 1 102 ? 9.222 -7.697 2.922 1.00 82.75 102 PRO A C 1
ATOM 773 O O . PRO A 1 102 ? 10.271 -7.232 2.475 1.00 82.75 102 PRO A O 1
ATOM 776 N N . PRO A 1 103 ? 9.075 -7.980 4.229 1.00 87.56 103 PRO A N 1
ATOM 777 C CA . PRO A 1 103 ? 8.000 -8.746 4.879 1.00 87.56 103 PRO A CA 1
ATOM 778 C C . PRO A 1 103 ? 6.729 -7.953 5.275 1.00 87.56 103 PRO A C 1
ATOM 780 O O . PRO A 1 103 ? 5.869 -8.488 5.981 1.00 87.56 103 PRO A O 1
ATOM 783 N N . PHE A 1 104 ? 6.552 -6.722 4.775 1.00 86.62 104 PHE A N 1
ATOM 784 C CA . PHE A 1 104 ? 5.418 -5.823 5.064 1.00 86.62 104 PHE A CA 1
ATOM 785 C C . PHE A 1 104 ? 5.320 -5.402 6.539 1.00 86.62 104 PHE A C 1
ATOM 787 O O . PHE A 1 104 ? 4.230 -5.266 7.099 1.00 86.62 104 PHE A O 1
ATOM 794 N N . GLU A 1 105 ? 6.470 -5.214 7.185 1.00 89.44 105 GLU A N 1
ATOM 795 C CA . GLU A 1 105 ? 6.552 -4.747 8.569 1.00 89.44 105 GLU A CA 1
ATOM 796 C C . GLU A 1 105 ? 5.987 -3.338 8.736 1.00 89.44 105 GLU A C 1
ATOM 798 O O . GLU A 1 105 ? 6.079 -2.502 7.839 1.00 89.44 105 GLU A O 1
ATOM 803 N N . THR A 1 106 ? 5.405 -3.059 9.902 1.00 91.44 106 THR A N 1
ATOM 804 C CA . THR A 1 106 ? 4.862 -1.730 10.203 1.00 91.44 106 THR A CA 1
ATOM 805 C C . THR A 1 106 ? 5.975 -0.799 10.661 1.00 91.44 106 THR A C 1
ATOM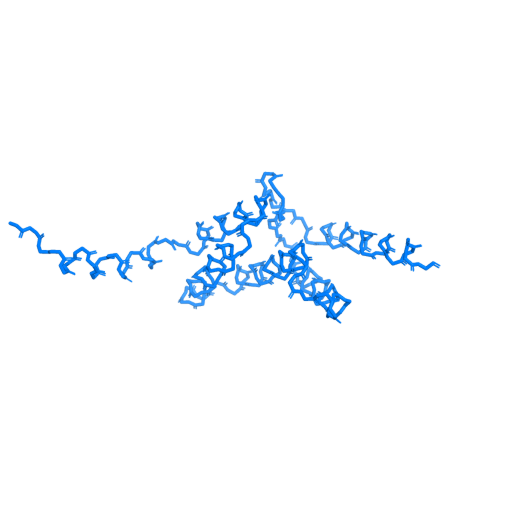 807 O O . THR A 1 106 ? 6.452 -0.901 11.793 1.00 91.44 106 THR A O 1
ATOM 810 N N . VAL A 1 107 ? 6.326 0.153 9.805 1.00 94.00 107 VAL A N 1
ATOM 811 C CA . VAL A 1 107 ? 7.381 1.143 10.027 1.00 94.00 107 VAL A CA 1
ATOM 812 C C . VAL A 1 107 ? 6.794 2.527 10.304 1.00 94.00 107 VAL A C 1
ATOM 814 O O . VAL A 1 107 ? 5.609 2.789 10.077 1.00 94.00 107 VAL A O 1
ATOM 817 N N . GLU A 1 108 ? 7.640 3.431 10.785 1.00 95.62 108 GLU A N 1
ATOM 818 C CA . GLU A 1 108 ? 7.308 4.849 10.901 1.00 95.62 108 GLU A CA 1
ATOM 819 C C . GLU A 1 108 ? 7.199 5.472 9.503 1.00 95.62 108 GLU A C 1
ATOM 821 O O . GLU A 1 108 ? 8.135 5.385 8.701 1.00 95.62 108 GLU A O 1
ATOM 826 N N . ALA A 1 109 ? 6.085 6.141 9.201 1.00 93.44 109 ALA A N 1
ATOM 827 C CA . ALA A 1 109 ? 5.846 6.672 7.858 1.00 93.44 109 ALA A CA 1
ATOM 828 C C . ALA A 1 109 ? 6.896 7.719 7.450 1.00 93.44 109 ALA A C 1
ATOM 830 O O . ALA A 1 109 ? 7.294 7.766 6.288 1.00 93.44 109 ALA A O 1
ATOM 831 N N . ARG A 1 110 ? 7.435 8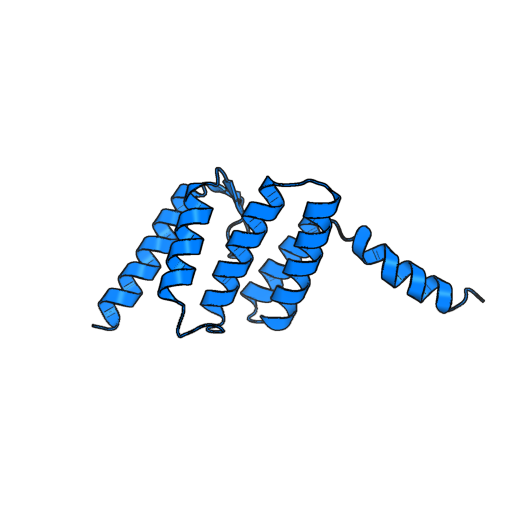.482 8.413 1.00 91.31 110 ARG A N 1
ATOM 832 C CA . ARG A 1 110 ? 8.557 9.416 8.201 1.00 91.31 110 ARG A CA 1
ATOM 833 C C . ARG A 1 110 ? 9.837 8.738 7.699 1.00 91.31 110 ARG A C 1
ATOM 835 O O . ARG A 1 110 ? 10.562 9.321 6.901 1.00 91.31 110 ARG A O 1
ATOM 842 N N . GLN A 1 111 ? 10.116 7.509 8.139 1.00 93.81 111 GLN A N 1
ATOM 843 C CA . GLN A 1 111 ? 11.292 6.761 7.680 1.00 93.81 111 GLN A CA 1
ATOM 844 C C . GLN A 1 111 ? 11.082 6.269 6.249 1.00 93.81 111 GLN A C 1
ATOM 846 O O . GLN A 1 111 ? 11.985 6.365 5.418 1.00 93.81 111 GLN A O 1
ATOM 851 N N . LEU A 1 112 ? 9.873 5.785 5.947 1.00 93.25 112 LEU A N 1
ATOM 852 C CA . LEU A 1 112 ? 9.511 5.395 4.589 1.00 93.25 112 LEU A CA 1
ATOM 853 C C . LEU A 1 112 ? 9.537 6.600 3.637 1.00 93.25 112 LEU A C 1
ATOM 855 O O . LEU A 1 112 ? 10.052 6.477 2.530 1.00 93.25 112 LEU A O 1
ATOM 859 N N . LEU A 1 113 ? 9.060 7.765 4.087 1.00 92.06 113 LEU A N 1
ATOM 860 C CA . LEU A 1 113 ? 9.121 9.027 3.348 1.00 92.06 113 LEU A CA 1
ATOM 861 C C . LEU A 1 113 ? 10.562 9.421 3.021 1.00 92.06 113 LEU A C 1
ATOM 863 O O . LEU A 1 113 ? 10.870 9.672 1.863 1.00 92.06 113 LEU A O 1
ATOM 867 N N . ALA A 1 114 ? 11.460 9.413 4.009 1.00 91.81 114 ALA A N 1
ATOM 868 C CA . ALA A 1 114 ? 12.865 9.755 3.790 1.00 91.81 114 ALA A CA 1
ATOM 869 C C . ALA A 1 114 ? 13.523 8.840 2.740 1.00 91.81 114 ALA A C 1
ATOM 871 O O . ALA A 1 114 ? 14.198 9.319 1.827 1.00 91.81 114 ALA A O 1
ATOM 872 N N . ARG A 1 115 ? 13.272 7.525 2.822 1.00 90.81 115 ARG A N 1
ATOM 873 C CA . ARG A 1 115 ? 13.747 6.549 1.825 1.00 90.81 115 ARG A CA 1
ATOM 874 C C . ARG A 1 115 ? 13.154 6.813 0.439 1.00 90.81 115 ARG A C 1
ATOM 876 O O . ARG A 1 115 ? 13.872 6.747 -0.555 1.00 90.81 115 ARG A O 1
ATOM 883 N N . TRP A 1 116 ? 11.860 7.116 0.378 1.00 87.50 116 TRP A N 1
ATOM 884 C CA . TRP A 1 116 ? 11.142 7.405 -0.861 1.00 87.50 116 TRP A CA 1
ATOM 885 C C . TRP A 1 116 ? 11.669 8.667 -1.559 1.00 87.50 116 TRP A C 1
ATOM 887 O O . TRP A 1 116 ? 12.021 8.615 -2.737 1.00 87.50 116 TRP A O 1
ATOM 897 N N . SER A 1 117 ? 11.805 9.779 -0.833 1.00 85.88 117 SER A N 1
ATOM 898 C CA . SER A 1 117 ? 12.307 11.048 -1.375 1.00 85.88 117 SER A CA 1
ATOM 899 C C . SER A 1 117 ? 13.769 10.959 -1.823 1.00 85.88 117 SER A C 1
ATOM 901 O O . SER A 1 117 ? 14.141 11.565 -2.833 1.00 85.88 117 SER A O 1
ATOM 903 N N . ALA A 1 118 ? 14.596 10.166 -1.131 1.00 86.00 118 ALA A N 1
ATOM 904 C CA . ALA A 1 118 ? 15.968 9.887 -1.557 1.00 86.00 118 ALA A CA 1
ATOM 905 C C . ALA A 1 118 ? 16.002 9.133 -2.899 1.00 86.00 118 ALA A C 1
ATOM 907 O O . ALA A 1 118 ? 16.731 9.530 -3.809 1.00 86.00 118 ALA A O 1
ATOM 908 N N . ALA A 1 119 ? 15.164 8.102 -3.060 1.00 80.38 119 ALA A N 1
ATOM 909 C CA . ALA A 1 119 ? 15.059 7.353 -4.312 1.00 80.38 119 ALA A CA 1
ATOM 910 C C . ALA A 1 119 ? 14.555 8.229 -5.475 1.00 80.38 119 ALA A C 1
ATOM 912 O O . ALA A 1 119 ? 15.134 8.209 -6.562 1.00 80.38 119 ALA A O 1
ATOM 913 N N . ALA A 1 120 ? 13.527 9.051 -5.238 1.00 73.50 120 ALA A N 1
ATOM 914 C CA . ALA A 1 120 ? 12.990 9.968 -6.243 1.00 73.50 120 ALA A CA 1
ATOM 915 C C . ALA A 1 120 ? 14.017 11.033 -6.678 1.00 73.50 120 ALA A C 1
ATOM 917 O O . ALA A 1 120 ? 14.092 11.391 -7.852 1.00 73.50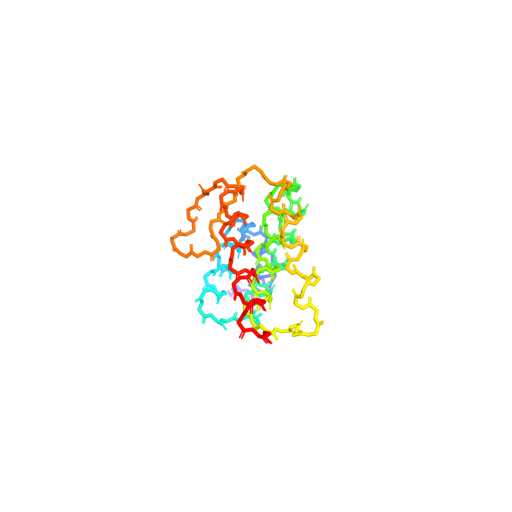 120 ALA A O 1
ATOM 918 N N . SER A 1 121 ? 14.840 11.523 -5.747 1.00 67.88 121 SER A N 1
ATOM 919 C CA . SER A 1 121 ? 15.883 12.517 -6.037 1.00 67.88 121 SER A CA 1
ATOM 920 C C . SER A 1 121 ? 17.062 11.923 -6.809 1.00 67.88 121 SER A C 1
ATOM 922 O O . SER A 1 121 ? 17.551 12.554 -7.743 1.00 67.88 121 SER A O 1
ATOM 924 N N . GLY A 1 122 ? 17.471 10.692 -6.482 1.00 64.12 122 GLY A N 1
ATOM 925 C CA . GLY A 1 122 ? 18.519 9.980 -7.217 1.00 64.12 122 GLY A CA 1
ATOM 926 C C . GLY A 1 122 ? 18.128 9.641 -8.660 1.00 64.12 122 GLY A C 1
ATOM 927 O O . GLY A 1 122 ? 18.976 9.687 -9.544 1.00 64.12 122 GLY A O 1
ATOM 928 N N . GLY A 1 123 ? 16.844 9.362 -8.920 1.00 60.06 123 GLY A N 1
ATOM 929 C CA . GLY A 1 123 ? 16.325 9.171 -10.279 1.00 60.06 123 GLY A CA 1
ATOM 930 C C . GLY A 1 123 ? 16.366 10.450 -11.121 1.00 60.06 123 GLY A C 1
ATOM 931 O O . GLY A 1 123 ? 16.787 10.410 -12.274 1.00 60.06 123 GLY A O 1
ATOM 932 N N . ARG A 1 124 ? 16.012 11.598 -10.526 1.00 55.75 124 ARG A N 1
ATOM 933 C CA . ARG A 1 124 ? 16.076 12.912 -11.193 1.00 55.75 124 ARG A CA 1
ATOM 934 C C . ARG A 1 124 ? 17.505 13.335 -11.537 1.00 55.75 124 ARG A C 1
ATOM 936 O O . ARG A 1 124 ? 17.728 13.848 -12.623 1.00 55.75 124 ARG A O 1
ATOM 943 N N . ALA A 1 125 ? 18.465 13.089 -10.644 1.00 50.62 125 ALA A N 1
ATOM 944 C CA . ALA A 1 125 ? 19.871 13.441 -10.864 1.00 50.62 125 ALA A CA 1
ATOM 945 C C . ALA A 1 125 ? 20.568 12.590 -11.943 1.00 50.62 125 ALA A C 1
ATOM 947 O O . ALA A 1 125 ? 21.621 12.973 -12.430 1.00 50.62 125 ALA A O 1
ATOM 948 N N . ARG A 1 126 ? 20.008 11.427 -12.296 1.00 44.94 126 ARG A N 1
ATOM 949 C CA . ARG A 1 126 ? 20.594 10.481 -13.261 1.00 44.94 126 ARG A CA 1
ATOM 950 C C . ARG A 1 126 ? 20.036 10.635 -14.683 1.00 44.94 126 ARG A C 1
ATOM 952 O O . ARG A 1 126 ? 20.529 9.977 -15.591 1.00 44.94 126 ARG A O 1
ATOM 959 N N . ALA A 1 127 ? 18.992 11.449 -14.847 1.00 45.84 127 ALA A N 1
ATOM 960 C CA . ALA A 1 127 ? 18.324 11.741 -16.116 1.00 45.84 127 ALA A CA 1
ATOM 961 C C . ALA A 1 127 ? 18.640 13.151 -16.663 1.00 45.84 127 ALA A C 1
ATOM 963 O O . ALA A 1 127 ? 18.116 13.513 -17.715 1.00 45.84 127 ALA A O 1
ATOM 964 N N . ALA A 1 128 ? 19.459 13.929 -15.945 1.00 45.66 128 ALA A N 1
ATOM 965 C CA . ALA A 1 128 ? 19.993 15.233 -16.345 1.00 45.66 128 ALA A CA 1
ATOM 966 C C . ALA A 1 128 ? 21.463 15.089 -16.754 1.00 45.66 128 ALA A C 1
ATOM 968 O O . ALA A 1 128 ? 21.886 15.843 -17.655 1.00 45.66 128 ALA A O 1
#

Organism: Eiseniibacteriota bacterium (NCBI:txid2212470)

pLDDT: mean 82.07, std 15.86, range [44.94, 96.12]

Sequence (128 aa):
MLDSTWTMLLARFLPALAGGPGLHRAALIAASRGRWGEADRLFERAAAAYRRDLRVEALACLRAHQLMAGLRCGARCDADGALALEVERRLARLGRIASPEPPFETVEARQLLARWSAAASGGRARAA

Secondary structure (DSSP, 8-state):
---HHHHHHHHHHGGGTS-HHHHHHHHHHHHHTT-HHHHHHHHHHHHHHHHHTT-HHHHHHHHHHHHHHHHHHTTTGGGHHHHHHHHHHHHTT-SEEE-SSTT--EEEHHHHHHHHHHHHHHHHHT--

Radius of gyration: 16.88 Å; chains: 1; bounding box: 49×46×30 Å